Protein AF-A0A1J3JD83-F1 (afdb_monomer_lite)

Structure (mmCIF, N/CA/C/O backbone):
data_AF-A0A1J3JD83-F1
#
_entry.id   AF-A0A1J3JD83-F1
#
loop_
_atom_site.group_PDB
_atom_site.id
_atom_site.type_symbol
_atom_site.label_atom_id
_atom_site.label_alt_id
_atom_site.label_comp_id
_atom_site.label_asym_id
_atom_site.label_entity_id
_atom_site.label_seq_id
_atom_site.pdbx_PDB_ins_code
_atom_site.Cartn_x
_atom_site.Cartn_y
_atom_site.Cartn_z
_atom_site.occupancy
_atom_site.B_iso_or_equiv
_atom_site.auth_seq_id
_atom_site.auth_comp_id
_atom_site.auth_asym_id
_atom_site.auth_atom_id
_atom_site.pdbx_PDB_model_num
ATOM 1 N N . PRO A 1 1 ? -2.693 8.251 -1.927 1.00 93.44 1 PRO A N 1
ATOM 2 C CA . PRO A 1 1 ? -3.403 7.071 -2.497 1.00 93.44 1 PRO A CA 1
ATOM 3 C C . PRO A 1 1 ? -3.858 6.032 -1.446 1.00 93.44 1 PRO A C 1
ATOM 5 O O . PRO A 1 1 ? -4.977 5.543 -1.538 1.00 93.44 1 PRO A O 1
ATOM 8 N N . PHE A 1 2 ? -3.040 5.700 -0.439 1.00 96.75 2 PHE A N 1
ATOM 9 C CA . PHE A 1 2 ? -3.297 4.562 0.466 1.00 96.75 2 PHE A CA 1
ATOM 10 C C . PHE A 1 2 ? -4.603 4.638 1.272 1.00 96.75 2 PHE A C 1
ATOM 12 O O . PHE A 1 2 ? -5.349 3.666 1.302 1.00 96.75 2 PHE A O 1
ATOM 19 N N . GLN A 1 3 ? -4.946 5.800 1.842 1.00 96.75 3 GLN A N 1
ATOM 20 C CA . GLN A 1 3 ? -6.219 5.959 2.565 1.00 96.75 3 GLN A CA 1
ATOM 21 C C . GLN A 1 3 ? -7.450 5.770 1.662 1.00 96.75 3 GLN A C 1
ATOM 23 O O . GLN A 1 3 ? -8.480 5.298 2.135 1.00 96.75 3 GLN A O 1
ATOM 28 N N . LEU A 1 4 ? -7.351 6.120 0.372 1.00 96.50 4 LEU A N 1
ATOM 29 C CA . LEU A 1 4 ? -8.417 5.870 -0.603 1.00 96.50 4 LEU A CA 1
ATOM 30 C C . LEU A 1 4 ? -8.542 4.371 -0.901 1.00 96.50 4 LEU A C 1
ATOM 32 O O . LEU A 1 4 ? -9.653 3.854 -0.939 1.00 96.50 4 LEU A O 1
ATOM 36 N N . GLY A 1 5 ? -7.415 3.669 -1.052 1.00 96.25 5 GLY A N 1
ATOM 37 C CA . GLY A 1 5 ? -7.401 2.213 -1.215 1.00 96.25 5 GLY A CA 1
ATOM 38 C C . GLY A 1 5 ? -8.012 1.480 -0.016 1.00 96.25 5 GLY A C 1
ATOM 39 O O . GLY A 1 5 ? -8.808 0.563 -0.20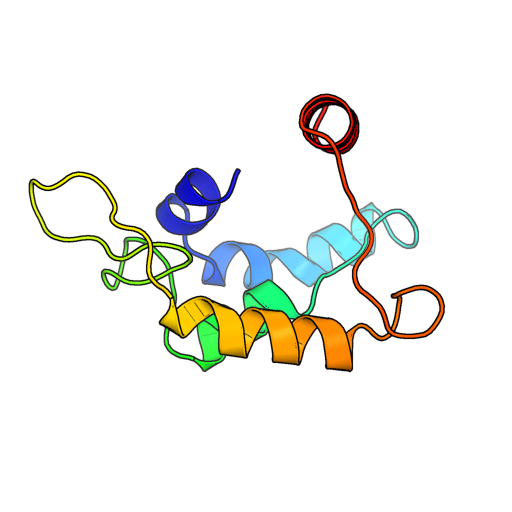2 1.00 96.25 5 GLY A O 1
ATOM 40 N N . ASP A 1 6 ? -7.699 1.923 1.205 1.00 97.56 6 ASP A N 1
ATOM 41 C CA . ASP A 1 6 ? -8.311 1.402 2.433 1.00 97.56 6 ASP A CA 1
ATOM 42 C C . ASP A 1 6 ? -9.815 1.706 2.498 1.00 97.56 6 ASP A C 1
ATOM 44 O O . ASP A 1 6 ? -10.592 0.887 2.985 1.00 97.56 6 ASP A O 1
ATOM 48 N N . LEU A 1 7 ? -10.248 2.878 2.027 1.00 96.75 7 LEU A N 1
ATOM 49 C CA . LEU A 1 7 ? -11.663 3.249 2.000 1.00 96.75 7 LEU A CA 1
ATOM 50 C C . LEU A 1 7 ? -12.462 2.402 1.004 1.00 96.75 7 LEU A C 1
ATOM 52 O O . LEU A 1 7 ? -13.559 1.962 1.339 1.00 96.75 7 LEU A O 1
ATOM 56 N N . ALA A 1 8 ? -11.926 2.195 -0.200 1.00 95.75 8 ALA A N 1
ATOM 57 C CA . ALA A 1 8 ? -12.573 1.403 -1.241 1.00 95.75 8 ALA A CA 1
ATOM 58 C C . ALA A 1 8 ? -12.649 -0.087 -0.868 1.00 95.75 8 ALA A C 1
ATOM 60 O O . ALA A 1 8 ? -13.640 -0.749 -1.165 1.00 95.75 8 ALA A O 1
ATOM 61 N N . GLY A 1 9 ? -11.619 -0.598 -0.189 1.00 94.00 9 GLY A N 1
ATOM 62 C CA . GLY A 1 9 ? -11.466 -2.012 0.138 1.00 94.00 9 GLY A CA 1
ATOM 63 C C . GLY A 1 9 ? -10.620 -2.738 -0.906 1.00 94.00 9 GLY A C 1
ATOM 64 O O . GLY A 1 9 ? -10.885 -2.702 -2.108 1.00 94.00 9 GLY A O 1
ATOM 65 N N . HIS A 1 10 ? -9.583 -3.431 -0.443 1.00 94.75 10 HIS A N 1
ATOM 66 C CA . HIS A 1 10 ? -8.593 -4.077 -1.308 1.00 94.75 10 HIS A CA 1
ATOM 67 C C . HIS A 1 10 ? -9.167 -5.252 -2.107 1.00 94.75 10 HIS A C 1
ATOM 69 O O . HIS A 1 10 ? -8.689 -5.536 -3.204 1.00 94.75 10 HIS A O 1
ATOM 75 N N . GLY A 1 11 ? -10.224 -5.897 -1.597 1.00 93.75 11 GLY A N 1
ATOM 76 C CA . GLY A 1 11 ? -10.905 -6.997 -2.286 1.00 93.75 11 GLY A CA 1
ATOM 77 C C . GLY A 1 11 ? -11.449 -6.596 -3.657 1.00 93.75 11 GLY A C 1
ATOM 78 O O . GLY A 1 11 ? -11.371 -7.380 -4.597 1.00 93.75 11 GLY A O 1
ATOM 79 N N . ILE A 1 12 ? -11.922 -5.352 -3.796 1.00 93.12 12 ILE A N 1
ATOM 80 C CA . ILE A 1 12 ? -12.404 -4.821 -5.077 1.00 93.12 12 ILE A CA 1
ATOM 81 C C . ILE A 1 12 ? -11.251 -4.723 -6.079 1.00 93.12 12 ILE A C 1
ATOM 83 O O . ILE A 1 12 ? -11.397 -5.153 -7.219 1.00 93.12 12 ILE A O 1
ATOM 87 N N . GLY A 1 13 ? -10.095 -4.211 -5.644 1.00 92.00 13 GLY A N 1
ATOM 88 C CA . GLY A 1 13 ? -8.903 -4.098 -6.488 1.00 92.00 13 GLY A CA 1
ATOM 89 C C . GLY A 1 13 ? -8.429 -5.450 -7.026 1.00 92.00 13 GLY A C 1
ATOM 90 O O . GLY A 1 13 ? -8.095 -5.553 -8.200 1.00 92.00 13 GLY A O 1
ATOM 91 N N . VAL A 1 14 ? -8.468 -6.497 -6.196 1.00 94.25 14 VAL A N 1
ATOM 92 C CA . VAL A 1 14 ? -8.138 -7.866 -6.629 1.00 94.25 14 VAL A CA 1
ATOM 93 C C . VAL A 1 14 ? -9.193 -8.428 -7.583 1.00 94.25 14 VAL A C 1
ATOM 95 O O . VAL A 1 14 ? -8.836 -9.059 -8.570 1.00 94.25 14 VAL A O 1
ATOM 98 N N . ALA A 1 15 ? -10.481 -8.169 -7.346 1.00 94.56 15 ALA A N 1
ATOM 99 C CA . ALA A 1 15 ? -11.554 -8.677 -8.202 1.00 94.56 15 ALA A CA 1
ATOM 100 C C . ALA A 1 15 ? -11.519 -8.109 -9.634 1.00 94.56 15 ALA A C 1
ATOM 102 O O . ALA A 1 15 ? -11.937 -8.785 -10.569 1.00 94.56 15 ALA A O 1
ATOM 103 N N . VAL A 1 16 ? -11.022 -6.880 -9.819 1.00 94.50 16 VAL A N 1
ATOM 104 C CA . VAL A 1 16 ? -10.904 -6.250 -11.148 1.00 94.50 16 VAL A CA 1
ATOM 105 C C . VAL A 1 16 ? -9.552 -6.493 -11.822 1.00 94.50 16 VAL A C 1
ATOM 107 O O . VAL A 1 16 ? -9.345 -6.013 -12.937 1.00 94.50 16 VAL A O 1
ATOM 110 N N . LYS A 1 17 ? -8.642 -7.237 -11.179 1.00 93.31 17 LYS A N 1
ATOM 111 C CA . LYS A 1 17 ? -7.269 -7.468 -11.645 1.00 93.31 17 LYS A CA 1
ATOM 112 C C . LYS A 1 17 ? -7.211 -7.933 -13.098 1.00 93.31 17 LYS A C 1
ATOM 114 O O . LYS A 1 17 ? -6.638 -7.250 -13.945 1.00 93.31 17 LYS A O 1
ATOM 119 N N . ASP A 1 18 ? -7.905 -9.028 -13.390 1.00 93.38 18 ASP A N 1
ATOM 120 C CA . ASP A 1 18 ? -7.885 -9.673 -14.704 1.00 93.38 18 ASP A CA 1
ATOM 121 C C . ASP A 1 18 ? -8.498 -8.790 -15.803 1.00 93.38 18 ASP A C 1
ATOM 123 O O . ASP A 1 18 ? -8.090 -8.854 -16.965 1.00 93.38 18 ASP A O 1
ATOM 127 N N . LEU A 1 19 ? -9.468 -7.931 -15.452 1.00 95.81 19 LEU A N 1
ATOM 128 C CA . LEU A 1 19 ? -10.046 -6.970 -16.396 1.00 95.81 19 LEU A CA 1
ATOM 129 C C . LEU A 1 19 ? -8.999 -5.941 -16.831 1.00 95.81 19 LEU A C 1
ATOM 131 O O . LEU A 1 19 ? -8.893 -5.636 -18.019 1.00 95.81 19 LEU A O 1
ATOM 135 N N . TYR A 1 20 ? -8.230 -5.418 -15.878 1.00 95.06 20 TYR A N 1
ATOM 136 C CA . TYR A 1 20 ? -7.166 -4.457 -16.155 1.00 95.06 20 TYR A CA 1
ATOM 137 C C . TYR A 1 20 ? -5.988 -5.113 -16.876 1.00 95.06 20 TYR A C 1
ATOM 139 O O . TYR A 1 20 ? -5.492 -4.536 -17.840 1.00 95.06 20 TYR A O 1
ATOM 147 N N . ASP A 1 21 ? -5.594 -6.330 -16.496 1.00 94.62 21 ASP A N 1
ATOM 148 C CA . ASP A 1 21 ? -4.551 -7.077 -17.212 1.00 94.62 21 ASP A CA 1
ATOM 149 C C . ASP A 1 21 ? -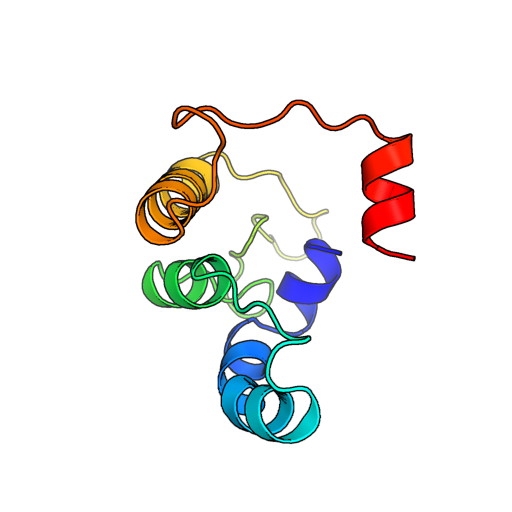4.921 -7.297 -18.673 1.00 94.62 21 ASP A C 1
ATOM 151 O O . ASP A 1 21 ? -4.124 -7.030 -19.571 1.00 94.62 21 ASP A O 1
ATOM 155 N N . LYS A 1 22 ? -6.172 -7.678 -18.941 1.00 95.88 22 LYS A N 1
ATOM 156 C CA . LYS A 1 22 ? -6.664 -7.830 -20.310 1.00 95.88 22 LYS A CA 1
ATOM 157 C C . LYS A 1 22 ? -6.693 -6.509 -21.087 1.00 95.88 22 LYS A C 1
ATOM 159 O O . LYS A 1 22 ? -6.460 -6.511 -22.293 1.00 95.88 22 LYS A O 1
ATOM 164 N N . ALA A 1 23 ? -7.023 -5.397 -20.432 1.00 97.06 23 ALA A N 1
ATOM 165 C CA . ALA A 1 23 ? -7.178 -4.098 -2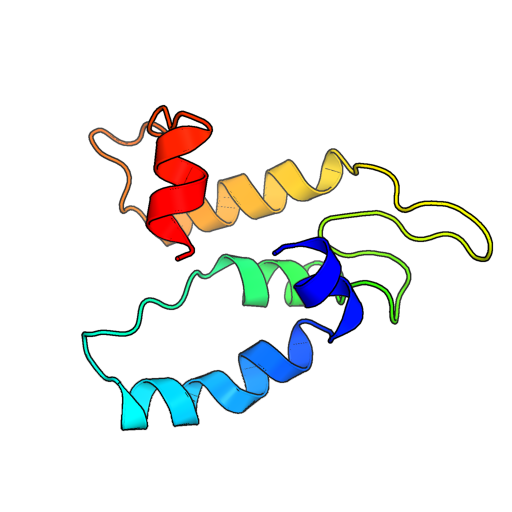1.088 1.00 97.06 23 ALA A CA 1
ATOM 166 C C . ALA A 1 23 ? -5.846 -3.362 -21.320 1.00 97.06 23 ALA A C 1
ATOM 168 O O . ALA A 1 23 ? -5.700 -2.637 -22.308 1.00 97.06 23 ALA A O 1
ATOM 169 N N . TYR A 1 24 ? -4.882 -3.520 -20.412 1.00 95.25 24 TYR A N 1
ATOM 170 C CA . TYR A 1 24 ? -3.653 -2.725 -20.384 1.00 95.25 24 TYR A CA 1
ATOM 171 C C . TYR A 1 24 ? -2.381 -3.550 -20.621 1.00 95.25 24 TYR A C 1
ATOM 173 O O . TYR A 1 24 ? -1.383 -2.963 -21.050 1.00 95.25 24 TYR A O 1
ATOM 181 N N . GLY A 1 25 ? -2.434 -4.877 -20.448 1.00 93.62 25 GLY A N 1
ATOM 182 C CA . GLY A 1 25 ? -1.340 -5.809 -20.733 1.00 93.62 25 GLY A CA 1
ATOM 183 C C . GLY A 1 25 ? -0.044 -5.401 -20.042 1.00 93.62 25 GLY A C 1
ATOM 184 O O . GLY A 1 25 ? -0.047 -5.034 -18.871 1.00 93.62 25 GLY A O 1
ATOM 185 N N . ASP A 1 26 ? 1.046 -5.364 -20.807 1.00 93.12 26 ASP A N 1
ATOM 186 C CA . ASP A 1 26 ? 2.398 -5.037 -20.329 1.00 93.12 26 ASP A CA 1
ATOM 187 C C . ASP A 1 26 ? 2.535 -3.639 -19.700 1.00 93.12 26 ASP A C 1
ATOM 189 O O . ASP A 1 26 ? 3.523 -3.350 -19.028 1.00 93.12 26 ASP A O 1
ATOM 193 N N . ARG A 1 27 ? 1.556 -2.745 -19.903 1.00 94.50 27 ARG A N 1
ATOM 194 C CA . ARG A 1 27 ? 1.528 -1.427 -19.245 1.00 94.50 27 ARG A CA 1
ATOM 195 C C . ARG A 1 27 ? 1.047 -1.500 -17.797 1.00 94.50 27 ARG A C 1
ATOM 197 O O . ARG A 1 27 ? 1.075 -0.484 -17.107 1.00 94.50 27 ARG A O 1
ATOM 204 N N . MET A 1 28 ? 0.568 -2.659 -17.353 1.00 93.06 28 MET A N 1
ATOM 205 C CA . MET A 1 28 ? 0.088 -2.879 -16.000 1.00 93.06 28 MET A CA 1
ATOM 206 C C . MET A 1 28 ? 1.130 -3.633 -15.177 1.00 93.06 28 MET A C 1
ATOM 208 O O . MET A 1 28 ? 1.633 -4.678 -15.579 1.00 93.06 28 MET A O 1
ATOM 212 N N . PHE A 1 29 ? 1.420 -3.119 -13.983 1.00 91.69 29 PHE A N 1
ATOM 213 C CA . PHE A 1 29 ? 2.189 -3.839 -12.974 1.00 91.69 29 PHE A CA 1
ATOM 214 C C . PHE A 1 29 ? 1.306 -4.117 -11.758 1.00 91.69 29 PHE A C 1
ATOM 216 O O . PHE A 1 29 ? 0.880 -3.194 -11.059 1.00 91.69 29 PHE A O 1
ATOM 223 N N . TRP A 1 30 ? 1.072 -5.397 -11.469 1.00 91.88 30 TRP A N 1
ATOM 224 C CA . TRP A 1 30 ? 0.381 -5.811 -10.251 1.00 91.88 30 TRP A CA 1
ATOM 225 C C . TRP A 1 30 ? 1.356 -6.076 -9.121 1.00 91.88 30 TRP A C 1
ATOM 227 O O . TRP A 1 30 ? 2.031 -7.102 -9.072 1.00 91.88 30 TRP A O 1
ATOM 237 N N . SER A 1 31 ? 1.370 -5.159 -8.159 1.00 94.50 31 SER A N 1
ATOM 238 C CA . SER A 1 31 ? 2.096 -5.366 -6.913 1.00 94.50 31 SER A CA 1
ATOM 239 C C . SER A 1 31 ? 1.469 -6.513 -6.098 1.00 94.50 31 SER A C 1
ATOM 241 O O . SER A 1 31 ? 0.264 -6.459 -5.823 1.00 94.50 31 SER A O 1
ATOM 243 N N . PRO A 1 32 ? 2.262 -7.496 -5.616 1.00 96.50 32 PRO A N 1
ATOM 244 C CA . PRO A 1 32 ? 1.788 -8.535 -4.692 1.00 96.50 32 PRO A CA 1
ATOM 245 C C . PRO A 1 32 ? 1.196 -7.981 -3.386 1.00 96.50 32 PRO A C 1
ATOM 247 O O . PRO A 1 32 ? 0.449 -8.672 -2.692 1.00 96.50 32 PRO A O 1
ATOM 250 N N . LEU A 1 33 ? 1.516 -6.727 -3.049 1.00 97.44 33 LEU A N 1
ATOM 251 C CA . LEU A 1 33 ? 1.152 -6.069 -1.799 1.00 97.44 33 LEU A CA 1
ATOM 252 C C . LEU A 1 33 ? -0.350 -6.117 -1.503 1.00 97.44 33 LEU A C 1
ATOM 254 O O . LEU A 1 33 ? -0.731 -6.431 -0.380 1.00 97.44 33 LEU A O 1
ATOM 258 N N . THR A 1 34 ? -1.207 -5.842 -2.489 1.00 96.19 34 THR A N 1
ATOM 259 C CA . THR A 1 34 ? -2.664 -5.796 -2.269 1.00 96.19 34 THR A CA 1
ATOM 260 C C . THR A 1 34 ? -3.218 -7.165 -1.866 1.00 96.19 34 THR A C 1
A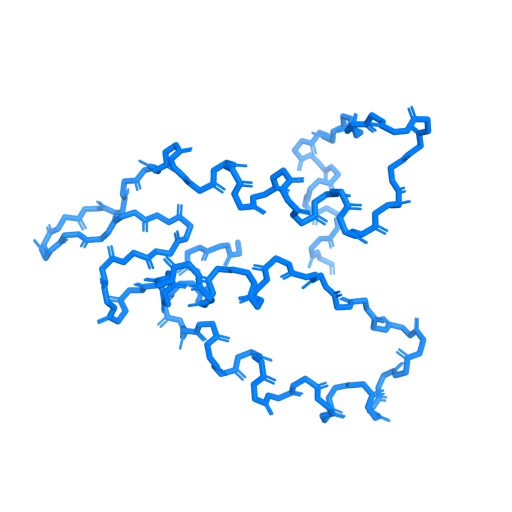TOM 262 O O . THR A 1 34 ? -4.025 -7.261 -0.941 1.00 96.19 34 THR A O 1
ATOM 265 N N . GLU A 1 35 ? -2.756 -8.242 -2.507 1.00 96.94 35 GLU A N 1
ATOM 266 C CA . GLU A 1 35 ? -3.164 -9.605 -2.152 1.00 96.94 35 GLU A CA 1
ATOM 267 C C . GLU A 1 35 ? -2.620 -10.023 -0.780 1.00 96.94 35 GLU A C 1
ATOM 269 O O . GLU A 1 35 ? -3.331 -10.664 -0.005 1.00 96.94 35 GLU A O 1
ATOM 274 N N . LEU A 1 36 ? -1.382 -9.644 -0.449 1.00 98.06 36 LEU A N 1
ATOM 275 C CA . LEU A 1 36 ? -0.784 -9.921 0.860 1.00 98.06 36 LEU A CA 1
ATOM 276 C C . LEU A 1 36 ? -1.490 -9.165 1.997 1.00 98.06 36 LEU A C 1
ATOM 278 O O . LEU A 1 36 ? -1.693 -9.719 3.080 1.00 98.06 36 LEU A O 1
ATOM 282 N N . LEU A 1 37 ? -1.925 -7.924 1.761 1.00 97.62 37 LEU A N 1
ATOM 283 C CA . LEU A 1 37 ? -2.752 -7.177 2.713 1.00 97.62 37 LEU A CA 1
ATOM 284 C C . LEU A 1 37 ? -4.059 -7.928 2.992 1.00 97.62 37 LEU A C 1
ATOM 286 O O . LEU A 1 37 ? -4.380 -8.187 4.150 1.00 97.62 37 LEU A O 1
ATOM 290 N N . LEU A 1 38 ? -4.763 -8.383 1.953 1.00 96.56 38 LEU A N 1
ATOM 291 C CA . LEU A 1 38 ? -5.979 -9.182 2.131 1.00 96.56 38 LEU A CA 1
ATOM 292 C C . LEU A 1 38 ? -5.725 -10.489 2.887 1.00 96.56 38 LEU A C 1
ATOM 294 O O . LEU A 1 38 ? -6.445 -10.787 3.840 1.00 96.56 38 LEU A O 1
ATOM 298 N N . LYS A 1 39 ? -4.686 -11.244 2.508 1.00 97.06 39 LYS A N 1
ATOM 299 C CA . LYS A 1 39 ? -4.308 -12.510 3.163 1.00 97.06 39 LYS A CA 1
ATOM 300 C C . LYS A 1 39 ? -3.930 -12.322 4.633 1.00 97.06 39 LYS A C 1
ATOM 302 O O . LYS A 1 39 ? -4.222 -13.187 5.450 1.00 97.06 39 LYS A O 1
ATOM 307 N N . SER A 1 40 ? -3.343 -11.179 4.987 1.00 96.81 40 SER A N 1
ATOM 308 C CA . SER A 1 40 ? -3.032 -10.811 6.377 1.00 96.81 40 SER A CA 1
ATOM 309 C C . SER A 1 40 ? -4.227 -10.226 7.148 1.00 96.81 40 SER A C 1
ATOM 311 O O . SER A 1 40 ? -4.064 -9.725 8.263 1.00 96.81 40 SER A O 1
ATOM 313 N N . GLY A 1 41 ? -5.438 -10.283 6.581 1.00 96.19 41 GLY A N 1
ATOM 314 C CA . GLY A 1 41 ? -6.660 -9.792 7.215 1.00 96.19 41 GLY A CA 1
ATOM 315 C C . GLY A 1 41 ? -6.780 -8.269 7.211 1.00 96.19 41 GLY A C 1
ATOM 316 O O . GLY A 1 41 ? -7.447 -7.705 8.076 1.00 96.19 41 GLY A O 1
ATOM 317 N N . ARG A 1 42 ? -6.133 -7.581 6.268 1.00 97.44 42 ARG A N 1
ATOM 318 C CA . ARG A 1 42 ? -6.110 -6.118 6.165 1.00 97.44 42 ARG A CA 1
ATOM 319 C C . ARG A 1 42 ? -6.908 -5.699 4.930 1.00 97.44 42 ARG A C 1
ATOM 321 O O . ARG A 1 42 ? -6.368 -5.655 3.832 1.00 97.44 42 ARG A O 1
ATOM 328 N N . ASN A 1 43 ? -8.208 -5.443 5.088 1.00 96.62 43 ASN A N 1
ATOM 329 C CA . ASN A 1 43 ? -9.099 -5.056 3.983 1.00 96.62 43 ASN A CA 1
ATOM 330 C C . ASN A 1 43 ? -9.500 -3.572 4.054 1.00 96.62 43 ASN A C 1
ATOM 332 O O . ASN A 1 43 ? -10.514 -3.154 3.498 1.00 96.62 43 ASN A O 1
ATOM 336 N N . GLY A 1 44 ? -8.711 -2.768 4.762 1.00 96.69 44 GLY A N 1
ATOM 337 C CA . GLY A 1 44 ? -8.929 -1.338 4.877 1.00 96.69 44 GLY A CA 1
ATOM 338 C C . GLY A 1 44 ? -9.972 -0.985 5.927 1.00 96.69 44 GLY A C 1
ATOM 339 O O . GLY A 1 44 ? -10.083 -1.596 6.990 1.00 96.69 44 GLY A O 1
ATOM 340 N N . LYS A 1 45 ? -10.752 0.054 5.645 1.00 96.69 45 LYS A N 1
ATOM 341 C CA . LYS A 1 45 ? -11.675 0.650 6.609 1.00 96.69 45 LYS A CA 1
ATOM 342 C C . LYS A 1 45 ? -12.831 -0.283 6.978 1.00 96.69 45 LYS A C 1
ATOM 344 O O . LYS A 1 45 ? -13.346 -0.173 8.087 1.00 96.69 45 LYS A O 1
ATOM 349 N N . ILE A 1 46 ? -13.208 -1.214 6.095 1.00 95.44 46 ILE A N 1
ATOM 350 C CA . ILE A 1 46 ? -14.328 -2.147 6.318 1.00 95.44 46 ILE A CA 1
ATOM 351 C C . ILE A 1 46 ? -14.120 -3.046 7.542 1.00 95.44 46 ILE A C 1
ATOM 353 O O . ILE A 1 46 ? -15.075 -3.339 8.253 1.00 95.44 46 ILE A O 1
ATOM 357 N N . ASN A 1 47 ? -12.876 -3.447 7.816 1.00 95.62 47 ASN A N 1
ATOM 358 C CA . ASN A 1 47 ? -12.525 -4.281 8.964 1.00 95.62 47 ASN A CA 1
ATOM 359 C C . ASN A 1 47 ? -11.586 -3.568 9.949 1.00 95.62 47 ASN A C 1
ATOM 361 O O . ASN A 1 47 ? -10.964 -4.205 10.796 1.00 95.62 47 ASN A O 1
ATOM 365 N N . GLY A 1 48 ? -11.488 -2.241 9.842 1.00 96.81 48 GLY A N 1
ATOM 366 C CA . GLY A 1 48 ? -10.710 -1.414 10.757 1.00 96.81 48 GLY A CA 1
ATOM 367 C C . GLY A 1 48 ? -9.194 -1.457 10.545 1.00 96.81 48 GLY A C 1
ATOM 368 O O . GLY A 1 48 ? -8.464 -0.844 11.325 1.00 96.81 48 GLY A O 1
ATOM 369 N N . ARG A 1 49 ? -8.688 -2.169 9.529 1.00 97.38 49 ARG A N 1
ATOM 370 C CA . ARG A 1 49 ? -7.250 -2.386 9.337 1.00 97.38 49 ARG A CA 1
ATOM 371 C C . ARG A 1 49 ? -6.888 -2.533 7.859 1.00 97.38 49 ARG A C 1
ATOM 373 O O . ARG A 1 49 ? -7.302 -3.474 7.196 1.00 97.38 49 ARG A O 1
ATOM 380 N N . GLY A 1 50 ? -6.042 -1.640 7.363 1.00 97.19 50 GLY A N 1
ATOM 381 C CA . GLY A 1 50 ? -5.449 -1.672 6.025 1.00 97.19 50 GLY A CA 1
ATOM 382 C C . GLY A 1 50 ? -3.978 -1.281 6.083 1.00 97.19 50 GLY A C 1
ATOM 383 O O . GLY A 1 50 ? -3.219 -1.826 6.897 1.00 97.19 50 GLY A O 1
ATOM 384 N N . TYR A 1 51 ? -3.596 -0.287 5.281 1.00 97.75 51 TYR A N 1
ATOM 385 C CA . TYR A 1 51 ? -2.354 0.464 5.494 1.00 97.75 51 TYR A CA 1
ATOM 386 C C . TYR A 1 51 ? -2.359 1.193 6.843 1.00 97.75 51 TYR A C 1
ATOM 388 O O . TYR A 1 51 ? -1.322 1.307 7.496 1.00 97.75 51 TYR A O 1
ATOM 396 N N . TYR A 1 52 ? -3.538 1.643 7.275 1.00 98.19 52 TYR A N 1
ATOM 397 C CA . TYR A 1 52 ? -3.759 2.298 8.562 1.00 98.19 52 TYR A CA 1
ATOM 398 C C . TYR A 1 52 ? -4.684 1.474 9.463 1.00 98.19 52 TYR A C 1
ATOM 400 O O . TYR A 1 52 ? -5.422 0.598 9.005 1.00 98.19 52 TYR A O 1
ATOM 408 N N . VAL A 1 53 ? -4.682 1.791 10.757 1.00 98.06 53 VAL A N 1
ATOM 409 C CA . VAL A 1 53 ? -5.715 1.342 11.697 1.00 98.06 53 VAL A CA 1
ATOM 410 C C . VAL A 1 53 ? -6.809 2.399 11.779 1.00 98.06 53 VAL A C 1
ATOM 412 O O . VAL A 1 53 ? -6.543 3.602 11.877 1.00 98.06 53 VAL A O 1
ATOM 415 N N . TYR A 1 54 ? -8.050 1.929 11.738 1.00 97.94 54 TYR A N 1
ATOM 416 C CA . TYR A 1 54 ? -9.252 2.744 11.750 1.00 97.94 54 TYR A CA 1
ATOM 417 C C . TYR A 1 54 ? -10.086 2.416 12.983 1.00 97.94 54 TYR A C 1
ATOM 419 O O . TYR A 1 54 ? -10.584 1.306 13.148 1.00 97.94 54 TYR A O 1
ATOM 427 N N . GLU A 1 55 ? -10.288 3.429 13.815 1.00 96.12 55 GLU A N 1
ATOM 428 C CA . GLU A 1 55 ? -11.190 3.390 14.962 1.00 96.12 55 GLU A CA 1
ATOM 429 C C . GLU A 1 55 ? -12.367 4.335 14.699 1.00 96.12 55 GLU A C 1
ATOM 431 O O . GLU A 1 55 ? -12.207 5.413 14.113 1.00 96.12 55 GLU A O 1
ATOM 436 N N . LYS A 1 56 ? -13.572 3.945 15.123 1.00 93.94 56 LYS A N 1
ATOM 437 C CA . LYS A 1 56 ? -14.783 4.746 14.910 1.00 93.94 56 LYS A CA 1
ATOM 438 C C . LYS A 1 56 ? -14.621 6.136 15.537 1.00 93.94 56 LYS A C 1
ATOM 440 O O . LYS A 1 56 ? -14.257 6.258 16.700 1.00 93.94 56 LYS A O 1
ATOM 445 N N . GLY A 1 57 ? -14.911 7.179 14.759 1.00 93.69 57 GLY A N 1
ATOM 446 C CA . GLY A 1 57 ? -14.831 8.574 15.212 1.00 93.69 57 GLY A CA 1
ATOM 447 C C . GLY A 1 57 ? -13.413 9.144 15.321 1.00 93.69 57 GLY A C 1
ATOM 448 O O . GLY A 1 57 ? -13.269 10.312 15.665 1.00 93.69 57 GLY A O 1
ATOM 449 N N . SER A 1 58 ? -12.378 8.366 14.995 1.00 95.00 58 SER A N 1
ATOM 450 C CA . SER A 1 58 ? -10.982 8.803 15.065 1.00 95.00 58 SER A CA 1
ATOM 451 C C . SER A 1 58 ? -10.369 9.004 13.681 1.00 95.00 58 SER A C 1
ATOM 453 O O . SER A 1 58 ? -10.814 8.430 12.683 1.00 95.00 58 SER A O 1
ATOM 455 N N . LYS A 1 59 ? -9.307 9.815 13.618 1.00 95.75 59 LYS A N 1
ATOM 456 C CA . LYS A 1 59 ? -8.460 9.902 12.421 1.00 95.75 59 LYS A CA 1
ATOM 457 C C . LYS A 1 59 ? -7.694 8.579 12.224 1.00 95.75 59 LYS A C 1
ATOM 459 O O . LYS A 1 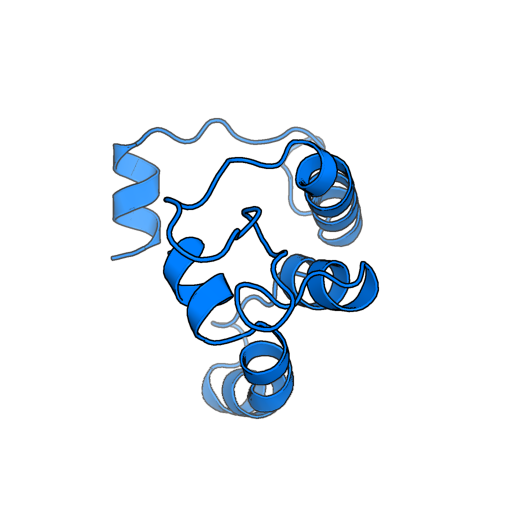59 ? -7.357 7.944 13.225 1.00 95.75 59 LYS A O 1
ATOM 464 N N . PRO A 1 60 ? -7.397 8.171 10.974 1.00 97.12 60 PRO A N 1
ATOM 465 C CA . PRO A 1 60 ? -6.597 6.976 10.705 1.00 97.12 60 PRO A CA 1
ATOM 466 C C . PRO A 1 60 ? -5.221 7.076 11.369 1.00 97.12 60 PRO A C 1
ATOM 468 O O . PRO A 1 60 ? -4.581 8.128 11.300 1.00 97.12 60 PRO A O 1
ATOM 471 N N . LYS A 1 61 ? -4.765 5.989 11.997 1.00 97.81 61 LYS A N 1
ATOM 472 C CA . LYS A 1 61 ? -3.467 5.926 12.686 1.00 97.81 61 LYS A CA 1
ATOM 473 C C . LYS A 1 61 ? -2.482 5.063 11.888 1.00 97.81 61 LYS A C 1
ATOM 475 O O . LYS A 1 61 ? -2.895 4.019 11.378 1.00 97.81 61 LYS A O 1
ATOM 480 N N . PRO A 1 62 ? -1.201 5.460 11.766 1.00 96.88 62 PRO A N 1
ATOM 481 C CA . PRO A 1 62 ? -0.169 4.594 11.199 1.00 96.88 62 PRO A CA 1
ATOM 482 C C . PRO A 1 62 ? -0.075 3.267 11.958 1.00 96.88 62 PRO A C 1
ATOM 484 O O . PRO A 1 62 ? -0.212 3.245 13.180 1.00 96.88 62 PRO A O 1
ATOM 487 N N . ASP A 1 63 ? 0.192 2.178 11.240 1.00 96.00 63 ASP A N 1
ATOM 488 C CA . ASP A 1 63 ? 0.353 0.846 11.824 1.00 96.00 63 ASP A CA 1
ATOM 489 C C . ASP A 1 63 ? 1.658 0.210 11.344 1.00 96.00 63 ASP A C 1
ATOM 491 O O . ASP A 1 63 ? 1.779 -0.196 10.191 1.00 96.00 63 ASP A O 1
ATOM 495 N N . SER A 1 64 ? 2.641 0.101 12.239 1.00 96.25 64 SER A N 1
ATOM 496 C CA . SER A 1 64 ? 3.950 -0.478 11.922 1.00 96.25 64 SER A CA 1
ATOM 497 C C . SER A 1 64 ? 3.884 -1.968 11.582 1.00 96.25 64 SER A C 1
ATOM 499 O O . SER A 1 64 ? 4.774 -2.467 10.895 1.00 96.25 64 SER A O 1
ATOM 501 N N . SER A 1 65 ? 2.826 -2.685 11.980 1.00 95.62 65 SER A N 1
ATOM 502 C CA . SER A 1 65 ? 2.663 -4.103 11.639 1.00 95.62 65 SER A CA 1
ATOM 503 C C . SER A 1 65 ? 2.437 -4.338 10.143 1.00 95.62 65 SER A C 1
ATOM 505 O O . SER A 1 65 ? 2.614 -5.458 9.676 1.00 95.62 65 SER A O 1
ATOM 507 N N . VAL A 1 66 ? 2.092 -3.300 9.366 1.00 97.31 66 VAL A N 1
ATOM 508 C CA . VAL A 1 66 ? 2.009 -3.402 7.901 1.00 97.31 66 VAL A CA 1
ATOM 509 C C . VAL A 1 66 ? 3.385 -3.585 7.253 1.00 97.31 66 VAL A C 1
ATOM 511 O O . VAL A 1 66 ? 3.480 -4.116 6.150 1.00 97.31 66 VAL A O 1
ATOM 514 N N . LEU A 1 67 ? 4.465 -3.175 7.929 1.00 96.81 67 LEU A N 1
ATOM 515 C CA . LEU A 1 67 ? 5.811 -3.195 7.356 1.00 96.81 67 LEU A CA 1
ATOM 516 C C . LEU A 1 67 ? 6.276 -4.614 7.018 1.00 96.81 67 LEU A C 1
ATOM 518 O O . LEU A 1 67 ? 6.925 -4.795 5.995 1.00 96.81 67 LEU A O 1
ATOM 522 N N . SER A 1 68 ? 5.900 -5.629 7.802 1.00 96.81 68 SER A N 1
ATOM 523 C CA . SER A 1 68 ? 6.235 -7.025 7.480 1.00 96.81 68 SER A CA 1
ATOM 524 C C . SER A 1 68 ? 5.614 -7.478 6.155 1.00 96.81 68 SER A C 1
ATOM 526 O O . SER A 1 68 ? 6.277 -8.147 5.366 1.00 96.81 68 SER A O 1
ATOM 528 N N . VAL A 1 69 ? 4.382 -7.044 5.875 1.00 97.94 69 VAL A N 1
ATOM 529 C CA . VAL A 1 69 ? 3.667 -7.311 4.618 1.00 97.94 69 VAL A CA 1
ATOM 530 C C . VAL A 1 69 ? 4.347 -6.595 3.447 1.00 97.94 69 VAL A C 1
ATOM 532 O O . VAL A 1 69 ? 4.498 -7.160 2.364 1.00 97.94 69 VAL A O 1
ATOM 535 N N . VAL A 1 70 ? 4.808 -5.359 3.666 1.00 96.25 70 VAL A N 1
ATOM 536 C CA . VAL A 1 70 ? 5.568 -4.591 2.667 1.00 96.25 70 VAL A CA 1
ATOM 537 C C . VAL A 1 70 ? 6.901 -5.270 2.349 1.00 96.25 70 VAL A C 1
ATOM 539 O O . VAL A 1 70 ? 7.252 -5.398 1.177 1.00 96.25 70 VAL A O 1
ATOM 542 N N . GLU A 1 71 ? 7.626 -5.748 3.360 1.00 95.56 71 GLU A N 1
ATOM 543 C CA . GLU A 1 71 ? 8.883 -6.479 3.166 1.00 95.56 71 GLU A CA 1
ATOM 544 C C . GLU A 1 71 ? 8.682 -7.805 2.426 1.00 95.56 71 GLU A C 1
ATOM 546 O O . GLU A 1 71 ? 9.465 -8.146 1.539 1.00 95.56 71 GLU A O 1
ATOM 551 N N . GLU A 1 72 ? 7.617 -8.545 2.732 1.00 96.44 72 GLU A N 1
ATOM 552 C CA . GLU A 1 72 ? 7.257 -9.749 1.982 1.00 96.44 72 GLU A CA 1
ATOM 553 C C . GLU A 1 72 ? 6.938 -9.422 0.517 1.00 96.44 72 GLU A C 1
ATOM 555 O O . GLU A 1 72 ? 7.482 -10.055 -0.389 1.00 96.44 72 GLU A O 1
ATOM 560 N N . SER A 1 73 ? 6.153 -8.370 0.263 1.00 97.00 73 SER A N 1
ATOM 561 C CA . SER A 1 73 ? 5.861 -7.920 -1.101 1.00 97.00 73 SER A CA 1
ATOM 562 C C . SER A 1 73 ? 7.124 -7.526 -1.865 1.00 97.00 73 SER A C 1
ATOM 564 O O . SER A 1 73 ? 7.223 -7.818 -3.056 1.00 97.00 73 SER A O 1
ATOM 566 N N . ARG A 1 74 ? 8.086 -6.862 -1.211 1.00 95.12 74 ARG A N 1
ATOM 567 C CA . ARG A 1 74 ? 9.376 -6.486 -1.814 1.00 95.12 74 ARG A CA 1
ATOM 568 C C . ARG A 1 74 ? 10.176 -7.717 -2.229 1.00 95.12 74 ARG A C 1
ATOM 570 O O . ARG A 1 74 ? 10.705 -7.746 -3.339 1.00 95.12 74 ARG A O 1
ATOM 577 N N . LYS A 1 75 ? 10.224 -8.739 -1.369 1.00 94.31 75 LYS A N 1
ATOM 578 C CA . LYS A 1 75 ? 10.883 -10.021 -1.665 1.00 94.31 75 LYS A CA 1
ATOM 579 C C . LYS A 1 75 ? 10.219 -10.736 -2.838 1.00 94.31 75 LYS A C 1
ATOM 581 O O . LYS A 1 75 ? 10.918 -11.152 -3.754 1.00 94.31 75 LYS A O 1
ATOM 586 N N . LEU A 1 76 ? 8.889 -10.836 -2.849 1.00 96.12 76 LEU A N 1
ATOM 587 C CA . LEU A 1 76 ? 8.161 -11.509 -3.931 1.00 96.12 76 LEU A CA 1
ATOM 588 C C . LEU A 1 76 ? 8.283 -10.774 -5.269 1.00 96.12 76 LEU A C 1
ATOM 590 O O . LEU A 1 76 ? 8.432 -11.421 -6.298 1.00 96.12 76 LEU A O 1
ATOM 594 N N . ALA A 1 77 ? 8.251 -9.439 -5.260 1.00 95.19 77 ALA A N 1
ATOM 595 C CA . ALA A 1 77 ? 8.410 -8.654 -6.479 1.00 95.19 77 ALA A CA 1
ATOM 596 C C . ALA A 1 77 ? 9.832 -8.764 -7.052 1.00 95.19 77 ALA A C 1
ATOM 598 O O . ALA A 1 77 ? 9.987 -8.822 -8.264 1.00 95.19 77 ALA A O 1
ATOM 599 N N . SER A 1 78 ? 10.869 -8.795 -6.202 1.00 93.56 78 SER A N 1
ATOM 600 C CA . SER A 1 78 ? 12.272 -8.974 -6.626 1.00 93.56 78 SER A CA 1
ATOM 601 C C . SER A 1 78 ? 12.766 -7.978 -7.698 1.00 93.56 78 SER A C 1
ATOM 603 O O . SER A 1 78 ? 13.704 -8.261 -8.435 1.00 93.56 78 SER A O 1
ATOM 605 N N . ILE A 1 79 ? 12.177 -6.777 -7.759 1.00 91.50 79 ILE A N 1
ATOM 606 C CA . ILE A 1 79 ? 12.504 -5.729 -8.750 1.00 91.50 79 ILE A CA 1
ATOM 607 C C . ILE A 1 79 ? 13.511 -4.678 -8.251 1.00 91.50 79 ILE A C 1
ATOM 609 O O . ILE A 1 79 ? 13.847 -3.740 -8.968 1.00 91.50 79 ILE A O 1
ATOM 613 N N . MET A 1 80 ? 13.968 -4.785 -7.001 1.00 91.06 80 MET A N 1
ATOM 614 C CA . MET A 1 80 ? 14.837 -3.781 -6.382 1.00 91.06 80 MET A CA 1
ATOM 615 C C . MET A 1 80 ? 16.286 -3.888 -6.893 1.00 91.06 80 MET A C 1
ATOM 617 O O . MET A 1 80 ? 16.884 -4.963 -6.770 1.00 91.06 80 MET A O 1
ATOM 621 N N . PRO A 1 81 ? 16.902 -2.795 -7.389 1.00 90.06 81 PRO A N 1
ATOM 622 C CA . PRO A 1 81 ? 18.295 -2.803 -7.833 1.00 90.06 81 PRO A CA 1
ATOM 623 C C . PRO A 1 81 ? 19.243 -3.245 -6.713 1.00 90.06 81 PRO A C 1
ATOM 625 O O . PRO A 1 81 ? 19.263 -2.666 -5.625 1.00 90.06 81 PRO A O 1
ATOM 628 N N . GLY A 1 82 ? 20.012 -4.310 -6.953 1.00 87.88 82 GLY A N 1
ATOM 629 C CA . GLY A 1 82 ? 20.923 -4.871 -5.948 1.00 87.88 82 GLY A CA 1
ATOM 630 C C . GLY A 1 82 ? 20.229 -5.348 -4.662 1.00 87.88 82 GLY A C 1
ATOM 631 O O . GLY A 1 82 ? 20.872 -5.412 -3.616 1.00 87.88 82 GLY A O 1
ATOM 632 N N . GLY A 1 83 ? 18.921 -5.632 -4.717 1.00 87.19 83 GLY A N 1
ATOM 633 C CA . GLY A 1 83 ? 18.127 -6.095 -3.579 1.00 87.19 83 GLY A CA 1
ATOM 634 C C . GLY A 1 83 ? 17.832 -5.030 -2.518 1.00 87.19 83 GLY A C 1
ATOM 635 O O . GLY A 1 83 ? 17.382 -5.382 -1.429 1.00 87.19 83 GLY A O 1
ATOM 636 N N . LYS A 1 84 ? 18.082 -3.744 -2.799 1.00 88.81 84 LYS A N 1
ATOM 637 C CA . LYS A 1 84 ? 17.900 -2.648 -1.834 1.00 88.81 84 LYS A CA 1
ATOM 638 C C . LYS A 1 84 ? 16.760 -1.708 -2.242 1.00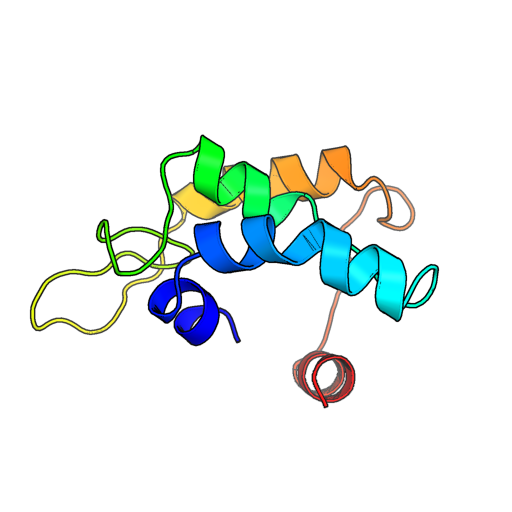 88.81 84 LYS A C 1
ATOM 640 O O . LYS A 1 84 ? 16.642 -1.397 -3.427 1.00 88.81 84 LYS A O 1
ATOM 645 N N . PRO A 1 85 ? 15.951 -1.209 -1.286 1.00 88.94 85 PRO A N 1
ATOM 646 C CA . PRO A 1 85 ? 14.962 -0.178 -1.575 1.00 88.94 85 PRO A CA 1
ATOM 647 C C . PRO A 1 85 ? 15.609 1.061 -2.194 1.00 88.94 85 PRO A C 1
ATOM 649 O O . PRO A 1 85 ? 16.670 1.504 -1.749 1.00 88.94 85 PRO A O 1
ATOM 652 N N . ILE A 1 86 ? 14.950 1.626 -3.202 1.00 91.81 86 ILE A N 1
ATOM 653 C CA . ILE A 1 86 ? 15.340 2.915 -3.772 1.00 91.81 86 ILE A CA 1
ATOM 654 C C . ILE A 1 86 ? 14.980 4.049 -2.806 1.00 91.81 86 ILE A C 1
ATOM 656 O O . ILE A 1 86 ? 14.021 3.944 -2.037 1.00 91.81 86 ILE A O 1
ATOM 660 N N . SER A 1 87 ? 15.740 5.140 -2.865 1.00 94.44 87 SER A N 1
ATOM 661 C CA . SER A 1 87 ? 15.321 6.406 -2.268 1.00 94.44 87 SER A CA 1
ATOM 662 C C . SER A 1 87 ? 14.418 7.125 -3.262 1.00 94.44 87 SER A C 1
ATOM 664 O O . SER A 1 87 ? 14.772 7.216 -4.433 1.00 94.44 87 SER A O 1
ATOM 666 N N . VAL A 1 88 ? 13.278 7.627 -2.794 1.00 95.19 88 VAL A N 1
ATOM 667 C CA . VAL A 1 88 ? 12.323 8.387 -3.608 1.00 95.19 88 VAL A CA 1
ATOM 668 C C . VAL A 1 88 ? 12.000 9.672 -2.858 1.00 95.19 88 VAL A C 1
ATOM 670 O O . VAL A 1 88 ? 11.633 9.628 -1.684 1.00 95.19 88 VAL A O 1
ATOM 673 N N . SER A 1 89 ? 12.190 10.809 -3.512 1.00 97.94 89 SER A N 1
ATOM 674 C CA . SER A 1 89 ? 11.833 12.129 -2.996 1.00 97.94 89 SER A CA 1
ATOM 675 C C . SER A 1 89 ? 10.329 12.387 -3.098 1.00 97.94 89 SER A C 1
ATOM 677 O O . SER A 1 89 ? 9.633 11.783 -3.913 1.00 97.94 89 SER A O 1
ATOM 679 N N . ASP A 1 90 ? 9.822 13.352 -2.327 1.00 97.75 90 ASP A N 1
ATOM 680 C CA . ASP A 1 90 ? 8.408 13.750 -2.393 1.00 97.75 90 ASP A CA 1
ATOM 681 C C . ASP A 1 90 ? 7.985 14.178 -3.807 1.00 97.75 90 ASP A C 1
ATOM 683 O O . ASP A 1 90 ? 6.874 13.874 -4.242 1.00 97.75 90 ASP A O 1
ATOM 687 N N . LYS A 1 91 ? 8.880 14.842 -4.552 1.00 97.88 91 LYS A N 1
ATOM 688 C CA . LYS A 1 91 ? 8.627 15.250 -5.939 1.00 97.88 91 LYS A CA 1
ATOM 689 C C . LYS A 1 91 ? 8.458 14.036 -6.857 1.00 97.88 91 LYS A C 1
ATOM 691 O O . LYS A 1 91 ? 7.487 13.982 -7.603 1.00 97.88 91 LYS A O 1
ATOM 696 N N . GLU A 1 92 ? 9.356 13.058 -6.765 1.00 97.75 92 GLU A N 1
ATOM 697 C CA . GLU A 1 92 ? 9.262 11.823 -7.553 1.00 97.75 92 GLU A CA 1
ATOM 698 C C . GLU A 1 92 ? 7.997 11.030 -7.199 1.00 97.75 92 GLU A C 1
ATOM 700 O O . GLU A 1 92 ? 7.345 10.500 -8.091 1.00 97.75 92 GLU A O 1
ATOM 705 N N . ILE A 1 93 ? 7.582 10.999 -5.924 1.00 96.75 93 ILE A N 1
ATOM 706 C CA . ILE A 1 93 ? 6.315 10.365 -5.516 1.00 96.75 93 ILE A CA 1
ATOM 707 C C . ILE A 1 93 ? 5.119 11.023 -6.218 1.00 96.75 93 ILE A C 1
ATOM 709 O O . ILE A 1 93 ? 4.200 10.322 -6.639 1.00 96.75 93 ILE A O 1
ATOM 713 N N . VAL A 1 94 ? 5.112 12.354 -6.340 1.00 97.25 94 VAL A N 1
ATOM 714 C CA . VAL A 1 94 ? 4.051 13.081 -7.054 1.00 97.25 94 VAL A CA 1
ATOM 715 C C . VAL A 1 94 ? 4.079 12.750 -8.549 1.00 97.25 94 VAL A C 1
ATOM 717 O O . VAL A 1 94 ? 3.037 12.417 -9.107 1.00 97.25 94 VAL A O 1
ATOM 720 N N . GLU A 1 95 ? 5.257 12.779 -9.175 1.00 97.38 95 GLU A N 1
ATOM 721 C CA . GLU A 1 95 ? 5.444 12.473 -10.603 1.00 97.38 95 GLU A CA 1
ATOM 722 C C . GLU A 1 95 ? 5.145 11.005 -10.957 1.00 97.38 95 GLU A C 1
ATOM 724 O O . GLU A 1 95 ? 4.794 10.714 -12.091 1.00 97.38 95 GLU A O 1
ATOM 729 N N . MET A 1 96 ? 5.246 10.071 -10.005 1.00 94.62 96 MET A N 1
ATOM 730 C CA . MET A 1 96 ? 4.874 8.661 -10.206 1.00 94.62 96 MET A CA 1
ATOM 731 C C . MET A 1 96 ? 3.358 8.409 -10.165 1.00 94.62 96 MET A C 1
ATOM 733 O O . MET A 1 96 ? 2.913 7.333 -10.563 1.00 94.62 96 MET A O 1
ATOM 737 N N . ILE A 1 97 ? 2.571 9.337 -9.612 1.00 92.94 97 ILE A N 1
ATOM 738 C CA . ILE A 1 97 ? 1.123 9.165 -9.401 1.00 92.94 97 ILE A CA 1
ATOM 739 C C . ILE A 1 97 ? 0.293 9.980 -10.405 1.00 92.94 97 ILE A C 1
ATOM 741 O O . ILE A 1 97 ? -0.848 9.596 -10.679 1.00 92.94 97 ILE A O 1
ATOM 745 N N . LEU A 1 98 ? 0.831 11.096 -10.905 1.00 89.06 98 LEU A N 1
ATOM 746 C CA . LEU A 1 98 ? 0.193 11.980 -11.889 1.00 89.06 98 LEU A CA 1
ATOM 747 C C . LEU A 1 98 ? 0.514 11.561 -13.326 1.00 89.06 98 LEU A C 1
ATOM 749 O O . LEU A 1 98 ? -0.419 11.647 -14.155 1.00 89.06 98 LEU A O 1
#

Sequence (98 aa):
PFQLGDLAGHGIGVAVKDLYDKAYGDRMFWSPLTELLLKSGRNGKINGRGYYVYEKGSKPKPDSSVLSVVEESRKLASIMPGGKPISVSDKEIVEMIL

Radius of gyration: 14.56 Å; chains: 1; bounding box: 36×28×36 Å

InterPro domains:
  IPR006108 3-hydroxyacyl-CoA dehydrogenase, C-terminal [PF00725] (1-54)
  IPR008927 6-phosphogluconate dehydrogenase-like, C-terminal domain superfamily [SSF48179] (1-71)

Organism: Noccaea caerulescens (NCBI:txid107243)

Secondary structure (DSSP, 8-state):
-HHHHHHH-HHHHHHTHHHHHHHHGGG----THHHHHHHTT--BGGGTBSSEE--TTS--EE-TTHHHHHHHHHHHH--SGGGSPPP--HHHHHHTT-

Foldseek 3Di:
DFLVQLVVWLVVVVVCVVVCCVVQPPNDDDQCLSVLCVVVVAGHVVNQHHCFGHDPPDDTHGDPVSVVSVVVSLVVVVPDVVSDDDDDDPVNVVVVVD

pLDDT: mean 95.24, std 2.41, range [87.19, 98.19]